Protein AF-A0A7C7QEI2-F1 (afdb_monomer_lite)

Sequence (38 aa):
MDNMSLWNSHPRVYLAIEETGEARCPYCGALYVLKDAD

pLDDT: mean 83.68, std 12.42, range [48.47, 95.25]

Foldseek 3Di:
DDPDDPVPPDDDDDDPCPPPQWDADPPPRDIDGNPPPD

Structure (mmCIF, N/CA/C/O backbone):
data_AF-A0A7C7QEI2-F1
#
_entry.id   AF-A0A7C7QEI2-F1
#
loop_
_atom_site.group_PDB
_atom_site.id
_atom_site.type_symbol
_atom_site.label_atom_id
_atom_site.label_alt_id
_atom_site.label_comp_id
_atom_site.label_asym_id
_atom_site.label_entity_id
_atom_site.label_seq_id
_atom_site.pdbx_PDB_ins_code
_atom_site.Cartn_x
_atom_site.Cartn_y
_atom_site.Cartn_z
_atom_site.occupancy
_atom_site.B_iso_or_equiv
_atom_site.auth_seq_id
_atom_site.auth_comp_id
_atom_site.auth_asym_id
_atom_site.auth_atom_id
_atom_site.pdbx_PDB_model_num
ATOM 1 N N . MET A 1 1 ? 23.546 -13.271 -14.177 1.00 48.47 1 MET A N 1
ATOM 2 C CA . MET A 1 1 ? 23.599 -11.793 -14.141 1.00 48.47 1 MET A CA 1
ATOM 3 C C . MET A 1 1 ? 22.588 -11.410 -13.082 1.00 48.47 1 MET A C 1
ATOM 5 O O . MET A 1 1 ? 21.457 -11.092 -13.407 1.00 48.47 1 MET A O 1
ATOM 9 N N . ASP A 1 2 ? 22.951 -11.572 -11.815 1.00 66.06 2 ASP A N 1
ATOM 10 C CA . ASP A 1 2 ? 21.968 -11.686 -10.736 1.00 66.06 2 ASP A CA 1
ATOM 11 C C . ASP A 1 2 ? 22.439 -10.832 -9.576 1.00 66.06 2 ASP A C 1
ATOM 13 O O . ASP A 1 2 ? 23.230 -11.269 -8.748 1.00 66.06 2 ASP A O 1
ATOM 17 N N . ASN A 1 3 ? 22.024 -9.568 -9.571 1.00 62.31 3 ASN A N 1
ATOM 18 C CA . ASN A 1 3 ? 22.334 -8.670 -8.464 1.00 62.31 3 ASN A CA 1
ATOM 19 C C . ASN A 1 3 ? 21.197 -7.678 -8.190 1.00 62.31 3 ASN A C 1
ATOM 21 O O . ASN A 1 3 ? 21.432 -6.498 -7.944 1.00 62.31 3 ASN A O 1
ATOM 25 N N . MET A 1 4 ? 19.947 -8.139 -8.258 1.00 63.03 4 MET A N 1
ATOM 26 C CA . MET A 1 4 ? 18.854 -7.440 -7.585 1.00 63.03 4 MET A CA 1
ATOM 27 C C . MET A 1 4 ? 18.510 -8.234 -6.336 1.00 63.03 4 MET A C 1
ATOM 29 O O . MET A 1 4 ? 17.965 -9.331 -6.418 1.00 63.03 4 MET A O 1
ATOM 33 N N . SER A 1 5 ? 18.870 -7.693 -5.177 1.00 70.19 5 SER A N 1
ATOM 34 C CA . SER A 1 5 ? 18.455 -8.279 -3.910 1.00 70.19 5 SER A CA 1
ATOM 35 C C . SER A 1 5 ? 16.926 -8.212 -3.800 1.00 70.19 5 SER A C 1
ATOM 37 O O . SER A 1 5 ? 16.313 -7.242 -4.247 1.00 70.19 5 SER A O 1
ATOM 39 N N . LEU A 1 6 ? 16.308 -9.213 -3.164 1.00 69.25 6 LEU A N 1
ATOM 40 C CA . LEU A 1 6 ? 14.848 -9.293 -2.973 1.00 69.25 6 LEU A CA 1
ATOM 41 C C . LEU A 1 6 ? 14.242 -8.028 -2.331 1.00 69.25 6 LEU A C 1
ATOM 43 O O . LEU A 1 6 ? 13.096 -7.681 -2.597 1.00 69.25 6 LEU A O 1
ATOM 47 N N . TRP A 1 7 ? 15.021 -7.304 -1.519 1.00 71.50 7 TRP A N 1
ATOM 48 C CA . TRP A 1 7 ? 14.589 -6.073 -0.847 1.00 71.50 7 TRP A CA 1
ATOM 49 C C . TRP A 1 7 ? 14.419 -4.866 -1.790 1.00 71.50 7 TRP A C 1
ATOM 51 O O . TRP A 1 7 ? 13.795 -3.880 -1.405 1.00 71.50 7 TRP A O 1
ATOM 61 N N . ASN A 1 8 ? 14.948 -4.934 -3.016 1.00 76.31 8 ASN A N 1
ATOM 62 C CA . ASN A 1 8 ? 14.880 -3.872 -4.023 1.00 76.31 8 ASN A CA 1
ATOM 63 C C . ASN A 1 8 ? 14.397 -4.376 -5.391 1.00 76.31 8 ASN A C 1
ATOM 65 O O . ASN A 1 8 ? 14.740 -3.799 -6.424 1.00 76.31 8 ASN A O 1
ATOM 69 N N . SER A 1 9 ? 13.602 -5.448 -5.410 1.00 84.06 9 SER A N 1
ATOM 70 C CA . SER A 1 9 ? 13.058 -6.022 -6.647 1.00 84.06 9 SER A CA 1
ATOM 71 C C . SER A 1 9 ? 11.987 -5.155 -7.322 1.00 84.06 9 SER A C 1
ATOM 73 O O . SER A 1 9 ? 11.565 -5.477 -8.429 1.00 84.06 9 SER A O 1
ATOM 75 N N . HIS A 1 10 ? 11.551 -4.056 -6.697 1.00 88.00 10 HIS A N 1
ATOM 76 C CA . HIS A 1 10 ? 10.684 -3.059 -7.320 1.00 88.00 10 HIS A CA 1
ATOM 77 C C . HIS A 1 10 ? 10.967 -1.639 -6.795 1.00 88.00 10 HIS A C 1
ATOM 79 O O . HIS A 1 10 ? 11.555 -1.480 -5.720 1.00 88.00 10 HIS A O 1
ATOM 85 N N . PRO A 1 11 ? 10.545 -0.589 -7.525 1.00 89.56 11 PRO A N 1
ATOM 86 C CA . PRO A 1 11 ? 10.665 0.794 -7.076 1.00 89.56 11 PRO A CA 1
ATOM 87 C C . PRO A 1 11 ? 9.901 1.056 -5.776 1.00 89.56 11 PRO A C 1
ATOM 89 O O . PRO A 1 11 ? 8.903 0.400 -5.469 1.00 89.56 11 PRO A O 1
ATOM 92 N N . ARG A 1 12 ? 10.340 2.071 -5.031 1.00 90.56 12 ARG A N 1
ATOM 93 C CA . ARG A 1 12 ? 9.576 2.592 -3.895 1.00 90.56 12 ARG A CA 1
ATOM 94 C C . ARG A 1 12 ? 8.309 3.271 -4.412 1.00 90.56 12 ARG A C 1
ATOM 96 O O . ARG A 1 12 ? 8.389 4.084 -5.329 1.00 90.56 12 ARG A O 1
ATOM 103 N N . VAL A 1 13 ? 7.172 2.960 -3.798 1.00 91.69 13 VAL A N 1
ATOM 104 C CA . VAL A 1 13 ? 5.866 3.525 -4.154 1.00 91.69 13 VAL A CA 1
ATOM 105 C C . VAL A 1 13 ? 5.084 3.938 -2.917 1.00 91.69 13 VAL A C 1
ATOM 107 O O . VAL A 1 13 ? 5.362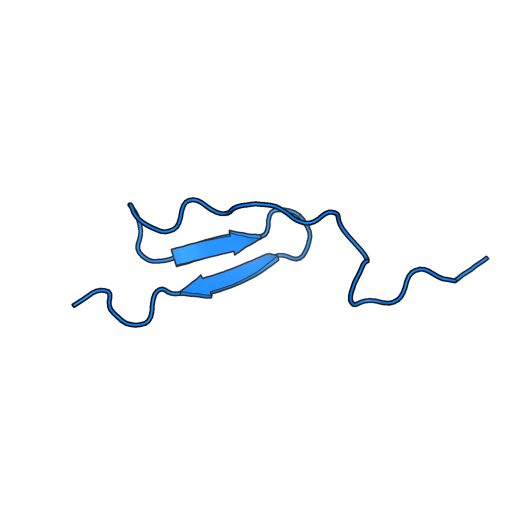 3.465 -1.816 1.00 91.69 13 VAL A O 1
ATOM 110 N N . TYR A 1 14 ? 4.109 4.819 -3.121 1.00 92.75 14 TYR A N 1
ATOM 111 C CA . TYR A 1 14 ? 3.155 5.245 -2.103 1.00 92.75 14 TYR A CA 1
ATOM 112 C C . TYR A 1 14 ? 1.840 4.489 -2.302 1.00 92.75 14 TYR A C 1
ATOM 114 O O . TYR A 1 14 ? 1.363 4.371 -3.430 1.00 92.75 14 TYR A O 1
ATOM 122 N N . LEU A 1 15 ? 1.278 3.960 -1.215 1.00 92.50 15 LEU A N 1
ATOM 123 C CA . LEU A 1 15 ? -0.013 3.272 -1.206 1.00 92.50 15 LEU A CA 1
ATOM 124 C C . LEU A 1 15 ? -1.029 4.163 -0.487 1.00 92.50 15 LEU A C 1
ATOM 126 O O . LEU A 1 15 ? -0.778 4.578 0.643 1.00 92.50 15 LEU 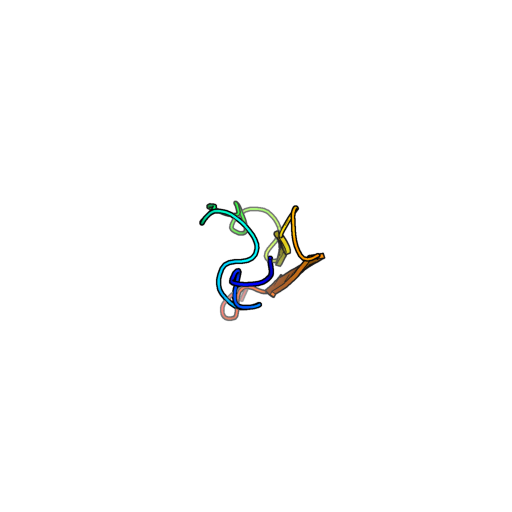A O 1
ATOM 130 N N . ALA A 1 16 ? -2.158 4.450 -1.135 1.00 91.00 16 ALA A N 1
ATOM 131 C CA . ALA A 1 16 ? -3.261 5.200 -0.540 1.00 91.00 16 ALA A CA 1
ATOM 132 C C . ALA A 1 16 ? -4.085 4.267 0.361 1.00 91.00 16 ALA A C 1
ATOM 134 O O . ALA A 1 16 ? -5.026 3.628 -0.097 1.00 91.00 16 ALA A O 1
ATOM 135 N N . ILE A 1 17 ? -3.667 4.123 1.623 1.00 91.69 17 ILE A N 1
ATOM 136 C CA . ILE A 1 17 ? -4.297 3.203 2.592 1.00 91.69 17 ILE A CA 1
ATOM 137 C C . ILE A 1 17 ? -5.343 3.887 3.483 1.00 91.69 17 ILE A C 1
ATOM 139 O O .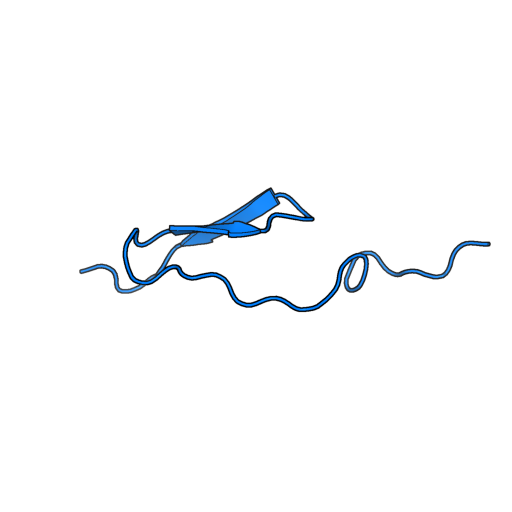 ILE A 1 17 ? -6.001 3.219 4.273 1.00 91.69 17 ILE A O 1
ATOM 143 N N . GLU A 1 18 ? -5.471 5.212 3.382 1.00 87.25 18 GLU A N 1
ATOM 144 C CA . GLU A 1 18 ? -6.278 6.047 4.283 1.00 87.25 18 GLU A CA 1
ATOM 145 C C . GLU A 1 18 ? -7.788 5.830 4.109 1.00 87.25 18 GLU A C 1
ATOM 147 O O . GLU A 1 18 ? -8.524 5.875 5.087 1.00 87.25 18 GLU A O 1
ATOM 152 N N . GLU A 1 19 ? -8.258 5.560 2.886 1.00 84.44 19 GLU A N 1
ATOM 153 C CA . GLU A 1 19 ? -9.694 5.408 2.595 1.00 84.44 19 GLU A CA 1
ATOM 154 C C . GLU A 1 19 ? -10.241 4.017 2.957 1.00 84.44 19 GLU A C 1
ATOM 156 O O . GLU A 1 19 ? -11.412 3.878 3.301 1.00 84.44 19 GLU A O 1
ATOM 161 N N . THR A 1 20 ? -9.408 2.978 2.858 1.00 89.06 20 THR A N 1
ATOM 162 C CA . THR A 1 20 ? -9.813 1.567 2.996 1.00 89.06 20 THR A CA 1
ATOM 163 C C . THR A 1 20 ? -9.277 0.894 4.257 1.00 89.06 20 THR A C 1
ATOM 165 O O . THR A 1 20 ? -9.743 -0.187 4.605 1.00 89.06 20 THR A O 1
ATOM 168 N N . GLY A 1 21 ? -8.273 1.476 4.923 1.00 92.56 21 GLY A N 1
ATOM 169 C CA . GLY A 1 21 ? -7.573 0.876 6.066 1.00 92.56 21 GLY A CA 1
ATOM 170 C C . GLY A 1 21 ? -6.577 -0.231 5.691 1.00 92.56 21 GLY A C 1
ATOM 171 O O . GLY A 1 21 ? -5.774 -0.654 6.524 1.00 92.56 21 GLY A O 1
ATOM 172 N N . GLU A 1 22 ? -6.568 -0.679 4.435 1.00 93.88 22 GLU A N 1
ATOM 173 C CA . GLU A 1 22 ? -5.624 -1.662 3.906 1.00 93.88 22 GLU A CA 1
ATOM 174 C C . GLU A 1 22 ? -5.281 -1.403 2.432 1.00 93.88 22 GLU A C 1
ATOM 176 O O . GLU A 1 22 ? -6.113 -0.927 1.659 1.00 93.88 22 GLU A O 1
ATOM 181 N N . ALA A 1 23 ? -4.066 -1.759 2.006 1.00 95.25 23 ALA A N 1
ATOM 182 C CA . ALA A 1 23 ? -3.704 -1.764 0.589 1.00 95.25 23 ALA A CA 1
ATOM 183 C C . ALA A 1 23 ? -2.679 -2.841 0.241 1.00 95.25 23 ALA A C 1
ATOM 185 O O . ALA A 1 23 ? -1.843 -3.236 1.057 1.00 95.25 23 ALA A O 1
ATOM 186 N N . ARG A 1 24 ? -2.703 -3.276 -1.022 1.00 94.38 24 ARG A N 1
ATOM 187 C CA . ARG A 1 24 ? -1.722 -4.212 -1.583 1.00 94.38 24 ARG A CA 1
ATOM 188 C C . ARG A 1 24 ? -0.681 -3.492 -2.427 1.00 94.38 24 ARG A C 1
ATOM 190 O O . ARG A 1 24 ? -1.020 -2.657 -3.262 1.00 94.38 24 ARG A O 1
ATOM 197 N N . CYS A 1 25 ? 0.584 -3.878 -2.271 1.00 93.00 25 CYS A N 1
ATOM 198 C CA . CYS A 1 25 ? 1.636 -3.455 -3.189 1.00 93.00 25 CYS A CA 1
ATOM 199 C C . CYS A 1 25 ? 1.381 -4.042 -4.594 1.00 93.00 25 CYS A C 1
ATOM 201 O O . CYS A 1 25 ? 1.279 -5.267 -4.713 1.00 93.00 25 CYS A O 1
ATOM 203 N N . PRO A 1 26 ? 1.347 -3.227 -5.666 1.00 91.12 26 PRO A N 1
ATOM 204 C CA . PRO A 1 26 ? 1.077 -3.705 -7.026 1.00 91.12 26 PRO A CA 1
ATOM 205 C C . PRO A 1 26 ? 2.222 -4.533 -7.628 1.00 91.12 26 PRO A C 1
ATOM 207 O O . PRO A 1 26 ? 2.035 -5.166 -8.662 1.00 91.12 26 PRO A O 1
ATOM 210 N N . TYR A 1 27 ? 3.401 -4.534 -7.000 1.00 90.56 27 TYR A N 1
ATOM 211 C CA . TYR A 1 27 ? 4.572 -5.261 -7.492 1.00 90.56 27 TYR A CA 1
ATOM 212 C C . TYR A 1 27 ? 4.769 -6.601 -6.787 1.00 90.56 27 TYR A C 1
A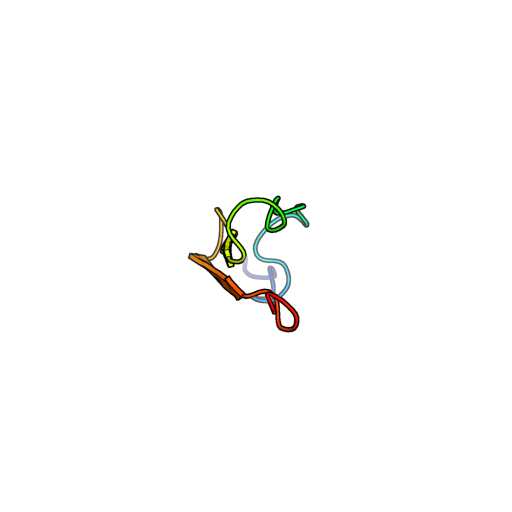TOM 214 O O . TYR A 1 27 ? 4.910 -7.627 -7.442 1.00 90.56 27 TYR A O 1
ATOM 222 N N . CYS A 1 28 ? 4.792 -6.601 -5.452 1.00 90.62 28 CYS A N 1
ATOM 223 C CA . CYS A 1 28 ? 5.096 -7.799 -4.662 1.00 90.62 28 CYS A CA 1
ATOM 224 C C . CYS A 1 28 ? 3.873 -8.4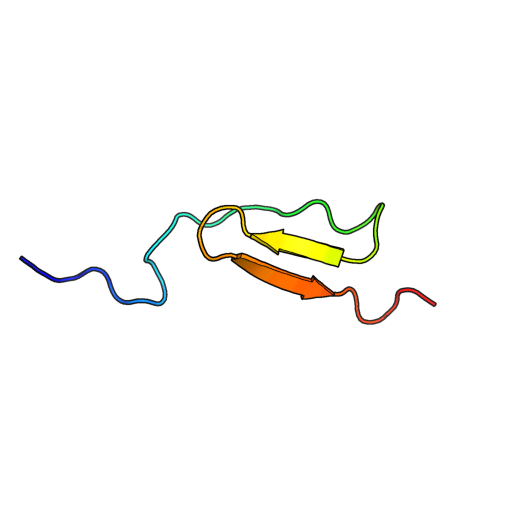23 -3.977 1.00 90.62 28 CYS A C 1
ATOM 226 O O . CYS A 1 28 ? 3.993 -9.488 -3.380 1.00 90.62 28 CYS A O 1
ATOM 228 N N . GLY A 1 29 ? 2.705 -7.775 -4.028 1.00 89.94 29 GLY A N 1
ATOM 229 C CA . GLY A 1 29 ? 1.474 -8.292 -3.425 1.00 89.94 29 GLY A CA 1
ATOM 230 C C . GLY A 1 29 ? 1.418 -8.221 -1.896 1.00 89.94 29 GLY A C 1
ATOM 231 O O . GLY A 1 29 ? 0.443 -8.694 -1.315 1.00 89.94 29 GLY A O 1
ATOM 232 N N . ALA A 1 30 ? 2.421 -7.626 -1.238 1.00 92.00 30 ALA A N 1
ATOM 233 C CA . ALA A 1 30 ? 2.412 -7.417 0.208 1.00 92.00 30 ALA A CA 1
ATOM 234 C C . ALA A 1 30 ? 1.165 -6.629 0.638 1.00 92.00 30 ALA A C 1
ATOM 236 O O . ALA A 1 30 ? 0.852 -5.596 0.039 1.00 92.00 30 ALA A O 1
ATOM 237 N N . LEU A 1 31 ? 0.467 -7.126 1.663 1.00 93.50 31 LEU A N 1
ATOM 238 C CA . LEU A 1 31 ? -0.706 -6.483 2.251 1.00 93.50 31 LEU A CA 1
ATOM 239 C C . LEU A 1 31 ? -0.278 -5.616 3.438 1.00 93.50 31 LEU A C 1
ATOM 241 O O . LEU A 1 31 ? 0.333 -6.112 4.384 1.00 93.50 31 LEU A O 1
ATOM 245 N N . TYR A 1 32 ? -0.617 -4.335 3.381 1.00 93.12 32 TYR A N 1
ATOM 246 C CA . TYR A 1 32 ? -0.401 -3.366 4.448 1.00 9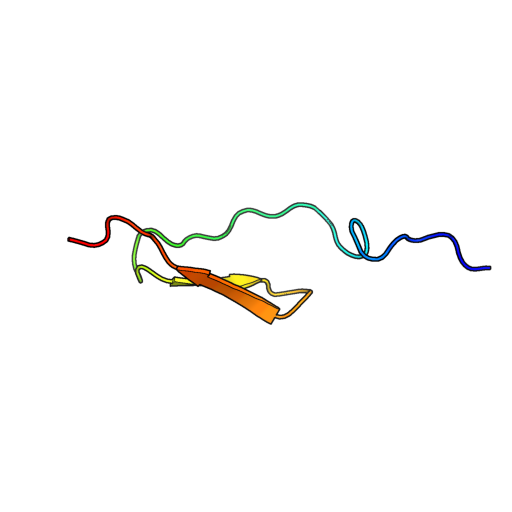3.12 32 TYR A CA 1
ATOM 247 C C . TYR A 1 32 ? -1.742 -3.045 5.098 1.00 93.12 32 TYR A C 1
ATOM 249 O O . TYR A 1 32 ? -2.703 -2.773 4.386 1.00 93.12 32 TYR A O 1
ATOM 257 N N . VAL A 1 33 ? -1.788 -3.065 6.431 1.00 93.75 33 VAL A N 1
ATOM 258 C CA . VAL A 1 33 ? -2.985 -2.778 7.235 1.00 93.75 33 VAL A CA 1
ATOM 259 C C . VAL A 1 33 ? -2.658 -1.648 8.207 1.00 93.75 33 VAL A C 1
ATOM 261 O O . VAL A 1 33 ? -1.618 -1.686 8.874 1.00 93.75 33 VAL A O 1
ATOM 264 N N . LEU A 1 34 ? -3.523 -0.637 8.269 1.00 93.19 34 LEU A N 1
ATOM 265 C CA . LEU A 1 34 ? -3.387 0.496 9.177 1.00 93.19 34 LEU A CA 1
ATOM 266 C C . LEU A 1 34 ? -3.695 0.038 10.613 1.00 93.19 34 LEU A C 1
ATOM 268 O O . LEU A 1 34 ? -4.755 -0.517 10.880 1.00 93.19 34 LEU A O 1
ATOM 272 N N . LYS A 1 35 ? -2.744 0.227 11.537 1.00 86.44 35 LYS A N 1
ATOM 273 C CA . LYS A 1 35 ? -2.841 -0.281 12.922 1.00 86.44 35 LYS A CA 1
ATOM 274 C C . LYS A 1 35 ? -3.804 0.494 13.832 1.00 86.44 35 LYS A C 1
ATOM 276 O O . LYS A 1 35 ? -4.185 -0.053 14.857 1.00 86.44 35 LYS A O 1
ATOM 281 N N . ASP A 1 36 ? -4.188 1.704 13.441 1.00 77.12 36 ASP A N 1
ATOM 282 C CA . ASP A 1 36 ? -5.023 2.644 14.208 1.00 77.12 36 ASP A CA 1
ATOM 283 C C . ASP A 1 36 ? -6.305 2.990 13.423 1.00 77.12 36 ASP A C 1
ATOM 285 O O . ASP A 1 36 ? -6.701 4.142 13.316 1.00 77.12 36 ASP A O 1
ATOM 289 N N . ALA A 1 37 ? -6.935 2.002 12.783 1.00 62.06 37 ALA A N 1
ATOM 290 C CA . ALA A 1 37 ? -8.200 2.209 12.066 1.00 62.06 37 ALA A CA 1
ATOM 291 C C . ALA A 1 37 ? -9.439 2.287 13.001 1.00 62.06 37 ALA A C 1
ATOM 293 O O . ALA A 1 37 ? -10.548 2.035 12.531 1.00 62.06 37 ALA A O 1
ATOM 294 N N . ASP A 1 38 ? -9.241 2.580 14.295 1.00 57.56 38 ASP A N 1
ATOM 295 C CA . ASP A 1 38 ? -10.267 2.720 15.351 1.00 57.56 38 ASP A CA 1
ATOM 296 C C . ASP A 1 38 ? -10.552 4.199 15.663 1.00 57.56 38 ASP A C 1
ATOM 298 O O . ASP A 1 38 ? -9.575 4.967 15.831 1.00 57.56 38 ASP A O 1
#

Secondary structure (DSSP, 8-state):
-----GGGSS-------TTTSEEE-TTT--EEE-TT--

Radius of gyration: 12.98 Å; chains: 1; bounding box: 34×18×30 Å